Protein AF-A0A956G1M9-F1 (afdb_monomer_lite)

Foldseek 3Di:
DKFKWKAFPVGDTPGDRHDDPDPVVSVVVCCVFKDFPDPDADFDWDWDDDPNHGFKIKGKAAALVSLVPDDPVPNDPCPSVRNVSNVNGIDGPGIMMMMMGDPNNVVVVVVVVVVVVVVVVD

Structure (mmCIF, N/CA/C/O backbone):
data_AF-A0A956G1M9-F1
#
_entry.id   AF-A0A956G1M9-F1
#
loop_
_atom_site.group_PDB
_atom_site.id
_atom_site.type_symbol
_atom_site.label_atom_id
_atom_site.label_alt_id
_atom_site.label_comp_id
_atom_site.label_asym_id
_atom_site.label_entity_id
_atom_site.label_seq_id
_atom_site.pdbx_PDB_ins_code
_atom_site.Cartn_x
_atom_site.Cartn_y
_atom_site.Cartn_z
_atom_site.occupancy
_atom_site.B_iso_or_equiv
_atom_site.auth_seq_id
_atom_site.auth_comp_id
_atom_site.auth_asym_id
_atom_site.auth_atom_id
_atom_site.pdbx_PDB_model_num
ATOM 1 N N . MET A 1 1 ? 9.805 -11.345 -10.547 1.00 95.38 1 MET A N 1
ATOM 2 C CA . MET A 1 1 ? 9.925 -11.016 -9.107 1.00 95.38 1 MET A CA 1
ATOM 3 C C . MET A 1 1 ? 9.048 -9.811 -8.773 1.00 95.38 1 MET A C 1
ATOM 5 O O . MET A 1 1 ? 8.712 -9.055 -9.687 1.00 95.38 1 MET A O 1
ATOM 9 N N . TYR A 1 2 ? 8.671 -9.640 -7.505 1.00 98.00 2 TYR A N 1
ATOM 10 C CA . TYR A 1 2 ? 7.925 -8.481 -6.999 1.00 98.00 2 TYR A CA 1
ATOM 11 C C . TYR A 1 2 ? 8.676 -7.825 -5.841 1.00 98.00 2 TYR A C 1
ATOM 13 O O . TYR A 1 2 ? 9.430 -8.493 -5.142 1.00 98.00 2 TYR A O 1
ATOM 21 N N . PHE A 1 3 ? 8.476 -6.526 -5.644 1.00 98.38 3 PHE A N 1
ATOM 22 C CA . PHE A 1 3 ? 9.224 -5.727 -4.677 1.00 98.38 3 PHE A CA 1
ATOM 23 C C . PHE A 1 3 ? 8.267 -4.897 -3.836 1.00 98.38 3 PHE A C 1
ATOM 25 O O . PHE A 1 3 ? 7.523 -4.085 -4.385 1.00 98.38 3 PHE A O 1
ATOM 32 N N . LEU A 1 4 ? 8.283 -5.083 -2.517 1.00 98.50 4 LEU A N 1
ATOM 33 C CA . LEU A 1 4 ? 7.505 -4.268 -1.590 1.00 98.50 4 LEU A CA 1
ATOM 34 C C . LEU A 1 4 ? 8.359 -3.130 -1.032 1.00 98.50 4 LEU A C 1
ATOM 36 O O . LEU A 1 4 ? 9.411 -3.352 -0.433 1.00 98.50 4 LEU A O 1
ATOM 40 N N . SER A 1 5 ? 7.829 -1.918 -1.121 1.00 98.19 5 SER A N 1
ATOM 41 C CA . SER A 1 5 ? 8.299 -0.775 -0.350 1.00 98.19 5 SER A CA 1
ATOM 42 C C . SER A 1 5 ? 7.182 -0.247 0.546 1.00 98.19 5 SER A C 1
ATOM 44 O O . SER A 1 5 ? 6.014 -0.191 0.144 1.00 98.19 5 SER A O 1
ATOM 46 N N . VAL A 1 6 ? 7.539 0.126 1.777 1.00 98.25 6 VAL A N 1
ATOM 47 C CA . VAL A 1 6 ? 6.594 0.627 2.783 1.00 98.25 6 VAL A CA 1
ATOM 48 C C . VAL A 1 6 ? 7.132 1.895 3.419 1.00 98.25 6 VAL A C 1
ATOM 50 O O . VAL A 1 6 ? 8.252 1.916 3.933 1.00 98.25 6 VAL A O 1
ATOM 53 N N . TRP A 1 7 ? 6.293 2.926 3.435 1.00 98.31 7 TRP A N 1
ATOM 54 C CA . TRP A 1 7 ? 6.549 4.173 4.146 1.00 98.31 7 TRP A CA 1
ATOM 55 C C . TRP A 1 7 ? 5.481 4.397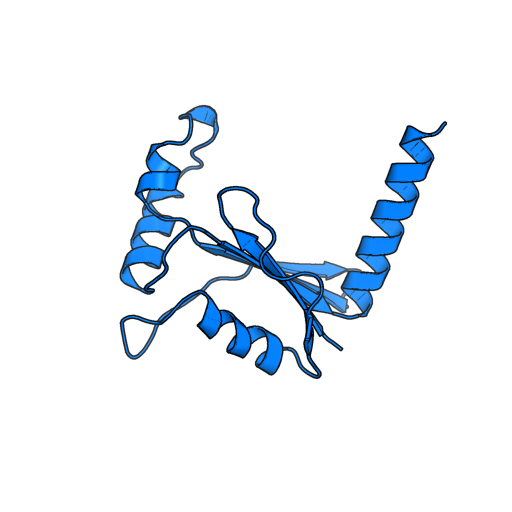 5.204 1.00 98.31 7 TRP A C 1
ATOM 57 O O . TRP A 1 7 ? 4.288 4.249 4.928 1.00 98.31 7 TRP A O 1
ATOM 67 N N . ALA A 1 8 ? 5.905 4.782 6.398 1.00 97.12 8 ALA A N 1
ATOM 68 C CA . ALA A 1 8 ? 5.023 5.322 7.413 1.00 97.12 8 ALA A CA 1
ATOM 69 C C . ALA A 1 8 ? 4.596 6.756 7.059 1.00 97.12 8 ALA A C 1
ATOM 71 O O . ALA A 1 8 ? 5.217 7.449 6.248 1.00 97.12 8 ALA A O 1
ATOM 72 N N . SER A 1 9 ? 3.497 7.209 7.657 1.00 93.56 9 SER A N 1
ATOM 73 C CA . SER A 1 9 ? 2.924 8.543 7.442 1.00 93.56 9 SER A CA 1
ATOM 74 C C . SER A 1 9 ? 3.844 9.693 7.873 1.00 93.56 9 SER A C 1
ATOM 76 O O . SER A 1 9 ? 3.688 10.805 7.366 1.00 93.56 9 SER A O 1
ATOM 78 N N . ASP A 1 10 ? 4.800 9.423 8.761 1.00 92.25 10 ASP A N 1
ATOM 79 C CA . ASP A 1 10 ? 5.868 10.329 9.204 1.00 92.25 10 ASP A CA 1
ATOM 80 C C . ASP A 1 10 ? 7.055 10.406 8.220 1.00 92.25 10 ASP A C 1
ATOM 82 O O . ASP A 1 10 ? 7.955 11.225 8.401 1.00 92.25 10 ASP A O 1
ATOM 86 N N . GLY A 1 11 ? 7.037 9.603 7.152 1.00 92.88 11 GLY A N 1
ATOM 87 C CA . GLY A 1 11 ? 8.088 9.531 6.140 1.00 92.88 11 GLY A CA 1
ATOM 88 C C . GLY A 1 11 ? 9.152 8.466 6.409 1.00 92.88 11 GLY A C 1
ATOM 89 O O . GLY A 1 11 ? 10.018 8.267 5.553 1.00 92.88 11 GLY A O 1
ATOM 90 N N . GLU A 1 12 ? 9.094 7.752 7.538 1.00 96.69 12 GLU A N 1
ATOM 91 C CA . GLU A 1 12 ? 10.005 6.645 7.825 1.00 96.69 12 GLU A CA 1
ATOM 92 C C . GLU A 1 12 ? 9.824 5.525 6.789 1.00 96.69 12 GLU A C 1
ATOM 94 O O . GLU A 1 12 ? 8.715 5.045 6.540 1.00 96.69 12 GLU A O 1
ATOM 99 N N . ARG A 1 13 ? 10.926 5.088 6.171 1.00 97.12 13 ARG A N 1
ATOM 100 C CA . ARG A 1 13 ? 10.917 3.955 5.242 1.00 97.12 13 ARG A CA 1
ATOM 101 C C . ARG A 1 13 ? 11.139 2.662 6.020 1.00 97.12 13 ARG A C 1
ATOM 103 O O . ARG A 1 13 ? 12.246 2.404 6.481 1.00 97.12 13 ARG A O 1
ATOM 110 N N . LEU A 1 14 ? 10.093 1.848 6.121 1.00 97.62 14 LEU A N 1
ATOM 111 C CA . LEU A 1 14 ? 10.072 0.619 6.922 1.00 97.62 14 LEU A CA 1
ATOM 112 C C . LEU A 1 14 ? 10.490 -0.623 6.131 1.00 97.62 14 LEU A C 1
ATOM 114 O O . LEU A 1 14 ? 11.027 -1.568 6.698 1.00 97.62 14 LEU A O 1
ATOM 118 N N . ALA A 1 15 ? 10.255 -0.616 4.820 1.00 97.00 15 ALA A N 1
ATOM 119 C CA . ALA A 1 15 ? 10.754 -1.623 3.893 1.00 97.00 15 ALA A CA 1
ATOM 120 C C . ALA A 1 15 ? 11.144 -0.938 2.583 1.00 97.00 15 ALA A C 1
ATOM 122 O O . ALA A 1 15 ? 10.483 0.009 2.149 1.00 97.00 15 ALA A O 1
ATOM 123 N N . SER A 1 16 ? 12.225 -1.405 1.967 1.00 96.62 16 SER A N 1
ATOM 124 C CA . SER A 1 16 ? 12.753 -0.848 0.725 1.00 96.62 16 SER A CA 1
ATOM 125 C C . SER A 1 16 ? 13.035 -1.970 -0.246 1.00 96.62 16 SER A C 1
ATOM 127 O O . SER A 1 16 ? 13.991 -2.712 -0.038 1.00 96.62 16 SER A O 1
ATOM 129 N N . ASP A 1 17 ? 12.237 -2.041 -1.307 1.00 95.81 17 ASP A N 1
ATOM 130 C CA . ASP A 1 17 ? 12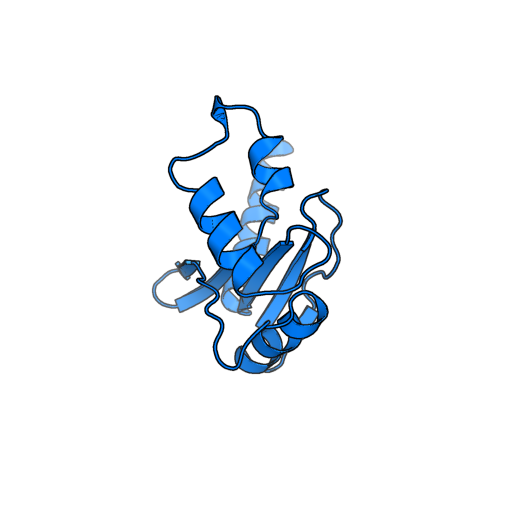.391 -3.018 -2.384 1.00 95.81 17 ASP A CA 1
ATOM 131 C C . ASP A 1 17 ? 12.585 -4.453 -1.875 1.00 95.81 17 ASP A C 1
ATOM 133 O O . ASP A 1 17 ? 13.403 -5.209 -2.397 1.00 95.81 17 ASP A O 1
ATOM 137 N N . GLU A 1 18 ? 11.855 -4.824 -0.824 1.00 98.12 18 GLU A N 1
ATOM 138 C CA . GLU A 1 18 ? 11.936 -6.165 -0.261 1.00 98.12 18 GLU A CA 1
ATOM 139 C C . GLU A 1 18 ? 11.417 -7.168 -1.305 1.00 98.12 18 GLU A C 1
ATOM 141 O O . GLU A 1 18 ? 10.279 -7.013 -1.764 1.00 98.12 18 GLU A O 1
ATOM 146 N N . PRO A 1 19 ? 12.233 -8.150 -1.727 1.00 98.19 19 PRO A N 1
ATOM 147 C CA . PRO A 1 19 ? 11.892 -9.018 -2.843 1.00 98.19 19 PRO A CA 1
ATOM 148 C C . PRO A 1 19 ? 10.963 -10.162 -2.419 1.00 98.19 19 PRO A C 1
ATOM 150 O O . PRO A 1 19 ? 11.123 -10.748 -1.351 1.00 98.19 19 PRO A O 1
ATOM 153 N N . PHE A 1 20 ? 10.039 -10.516 -3.309 1.00 98.44 20 PHE A N 1
ATOM 154 C CA . PHE A 1 20 ? 9.110 -11.641 -3.194 1.00 98.44 20 PHE A CA 1
ATOM 155 C C . PHE A 1 20 ? 9.024 -12.385 -4.527 1.00 98.44 20 PHE A C 1
ATOM 157 O O . PHE A 1 20 ? 9.086 -11.764 -5.599 1.00 98.44 20 PHE A O 1
ATOM 164 N N . GLU A 1 21 ? 8.862 -13.708 -4.489 1.00 97.88 21 GLU A N 1
ATOM 165 C CA . GLU A 1 21 ? 8.795 -14.514 -5.712 1.00 97.88 21 GLU A CA 1
ATOM 166 C C . GLU A 1 21 ? 7.498 -14.228 -6.477 1.00 97.88 21 GLU A C 1
ATOM 168 O O . GLU A 1 21 ? 7.497 -14.167 -7.713 1.00 97.88 21 GLU A O 1
ATOM 173 N N . SER A 1 22 ? 6.418 -13.941 -5.746 1.00 97.94 22 SER A N 1
ATOM 174 C CA . SER A 1 22 ? 5.092 -13.688 -6.298 1.00 97.94 22 SER A CA 1
ATOM 175 C C . SER A 1 22 ? 4.386 -12.461 -5.699 1.00 97.94 22 SER A C 1
ATOM 177 O O . SER A 1 22 ? 4.749 -11.916 -4.654 1.00 97.94 22 SER A O 1
ATOM 179 N N . TYR A 1 23 ? 3.343 -11.996 -6.394 1.00 97.06 23 TYR A N 1
ATOM 180 C CA . TYR A 1 23 ? 2.537 -10.854 -5.957 1.00 97.06 23 TYR A CA 1
ATOM 181 C C . TYR A 1 23 ? 1.729 -11.168 -4.690 1.00 97.06 23 TYR A C 1
ATOM 183 O O . TYR A 1 23 ? 1.557 -10.308 -3.827 1.00 97.06 23 TYR A O 1
ATOM 191 N N . ASP A 1 24 ? 1.226 -12.395 -4.569 1.00 97.88 24 ASP A N 1
ATOM 192 C CA . ASP A 1 24 ? 0.466 -12.856 -3.410 1.00 97.88 24 ASP A CA 1
ATOM 193 C C . ASP A 1 24 ? 1.328 -12.947 -2.147 1.00 97.88 24 ASP A C 1
ATOM 195 O O . ASP A 1 24 ? 0.853 -12.558 -1.080 1.00 97.88 24 ASP A O 1
ATOM 199 N N . GLU A 1 25 ? 2.601 -13.335 -2.256 1.00 98.31 25 GLU A N 1
ATOM 200 C CA . GLU A 1 25 ? 3.549 -13.280 -1.136 1.00 98.31 25 GLU A CA 1
ATOM 201 C C . GLU A 1 25 ? 3.790 -11.840 -0.666 1.00 98.31 25 GLU A C 1
ATOM 203 O O . GLU A 1 25 ? 3.669 -11.541 0.528 1.00 98.31 25 GLU A O 1
ATOM 208 N N . ALA A 1 26 ? 4.046 -10.921 -1.605 1.00 98.00 26 ALA A N 1
ATOM 209 C CA . ALA A 1 26 ? 4.211 -9.502 -1.292 1.00 98.00 26 ALA A CA 1
ATOM 210 C C . ALA A 1 26 ? 2.959 -8.935 -0.594 1.00 98.00 26 ALA A C 1
ATOM 212 O O . ALA A 1 26 ? 3.068 -8.242 0.421 1.00 98.00 26 ALA A O 1
ATOM 213 N N . MET A 1 27 ? 1.765 -9.291 -1.080 1.00 97.12 27 MET A N 1
ATOM 214 C CA . MET A 1 27 ? 0.478 -8.922 -0.482 1.00 97.12 27 MET A CA 1
ATOM 215 C C . MET A 1 27 ? 0.271 -9.521 0.914 1.00 97.12 27 MET A C 1
ATOM 217 O O . MET A 1 27 ? -0.188 -8.821 1.819 1.00 97.12 27 MET A O 1
ATOM 221 N N . ALA A 1 28 ? 0.617 -10.792 1.123 1.00 96.69 28 ALA A N 1
ATOM 222 C CA . ALA A 1 28 ? 0.520 -11.445 2.428 1.00 96.69 28 ALA A CA 1
ATOM 223 C C . ALA A 1 28 ? 1.434 -10.771 3.464 1.00 96.69 28 ALA A C 1
ATOM 225 O O . ALA A 1 28 ? 1.070 -10.641 4.639 1.00 96.69 28 ALA A O 1
ATOM 226 N N . SER A 1 29 ? 2.587 -10.264 3.024 1.00 97.75 29 SER A N 1
ATOM 227 C CA . SER A 1 29 ? 3.551 -9.583 3.887 1.00 97.75 29 SER A CA 1
ATOM 228 C C . SER A 1 29 ? 3.043 -8.246 4.461 1.00 97.75 29 SER A C 1
ATOM 230 O O . SER A 1 29 ? 3.573 -7.778 5.474 1.00 97.75 29 SER A O 1
ATOM 232 N N . LEU A 1 30 ? 1.976 -7.660 3.896 1.00 97.19 30 LEU A N 1
ATOM 233 C CA . LEU A 1 30 ? 1.316 -6.459 4.435 1.00 97.19 30 LEU A CA 1
ATOM 234 C C . LEU A 1 30 ? 0.740 -6.685 5.841 1.00 97.19 30 LEU A C 1
ATOM 236 O O . LEU A 1 30 ? 0.590 -5.734 6.610 1.00 97.19 30 LEU A O 1
ATOM 240 N N . SER A 1 31 ? 0.472 -7.944 6.208 1.00 96.12 31 SER A N 1
ATOM 241 C CA . SER A 1 31 ? -0.005 -8.338 7.542 1.00 96.12 31 SER A CA 1
ATOM 242 C C . SER A 1 31 ? 0.958 -7.990 8.689 1.00 96.12 31 SER A C 1
ATOM 244 O O . SER A 1 31 ? 0.558 -7.985 9.857 1.00 96.12 31 SER A O 1
ATOM 246 N N . ARG A 1 32 ? 2.216 -7.654 8.365 1.00 97.25 32 ARG A N 1
ATOM 247 C CA . ARG A 1 32 ? 3.205 -7.098 9.303 1.00 97.25 32 ARG A CA 1
ATOM 248 C C . ARG A 1 32 ? 2.827 -5.697 9.797 1.00 97.25 32 ARG A C 1
ATOM 250 O O . ARG A 1 32 ? 3.201 -5.339 10.907 1.00 97.25 32 ARG A O 1
ATOM 257 N N . PHE A 1 33 ? 2.074 -4.937 8.998 1.00 97.75 33 PHE A N 1
ATOM 258 C CA . PHE A 1 33 ? 1.757 -3.523 9.240 1.00 97.75 33 PHE A CA 1
ATOM 259 C C . PHE A 1 33 ? 0.277 -3.284 9.552 1.00 97.75 33 PHE A C 1
ATOM 261 O O . PHE A 1 33 ? -0.060 -2.388 10.324 1.00 97.75 33 PHE A O 1
ATOM 268 N N . ILE A 1 34 ? -0.617 -4.082 8.960 1.00 96.94 34 ILE A N 1
ATOM 269 C CA . ILE A 1 34 ? -2.065 -3.982 9.172 1.00 96.94 34 ILE A CA 1
ATOM 270 C C . ILE A 1 34 ? -2.654 -5.346 9.525 1.00 96.94 34 ILE A C 1
ATOM 272 O O . ILE A 1 34 ? -2.285 -6.361 8.939 1.00 96.94 34 ILE A O 1
ATOM 276 N N . ARG A 1 35 ? -3.624 -5.389 10.441 1.00 96.81 35 ARG A N 1
ATOM 277 C CA . ARG A 1 35 ? -4.365 -6.617 10.768 1.00 96.81 35 ARG A CA 1
ATOM 278 C C . ARG A 1 35 ? -5.865 -6.428 10.569 1.00 96.81 35 ARG A C 1
ATOM 280 O O . ARG A 1 35 ? -6.395 -5.428 11.035 1.00 96.81 35 ARG A O 1
ATOM 287 N N . PRO A 1 36 ? -6.581 -7.339 9.892 1.00 96.38 36 PRO A N 1
ATOM 288 C CA . PRO A 1 36 ? -8.036 -7.254 9.781 1.00 96.38 36 PRO A CA 1
ATOM 289 C C . PRO A 1 36 ? -8.705 -7.369 11.158 1.00 96.38 36 PRO A C 1
ATOM 291 O O . PRO A 1 36 ? -8.381 -8.277 11.918 1.00 96.38 36 PRO A O 1
ATOM 294 N N . LYS A 1 37 ? -9.687 -6.508 11.449 1.00 96.44 37 LYS A N 1
ATOM 295 C CA . LYS A 1 37 ? -10.505 -6.583 12.678 1.00 96.44 37 LYS A CA 1
ATOM 296 C C . LYS A 1 37 ? -11.611 -7.640 12.621 1.00 96.44 37 LYS A C 1
ATOM 298 O O . LYS A 1 37 ? -12.176 -8.010 13.646 1.00 96.44 37 LYS A O 1
ATOM 303 N N . GLY A 1 38 ? -11.962 -8.101 11.423 1.00 93.06 38 GLY A N 1
ATOM 304 C CA . GLY A 1 38 ? -13.038 -9.062 11.195 1.00 93.06 38 GLY A CA 1
ATOM 305 C C . GLY A 1 38 ? -12.670 -10.111 10.153 1.00 93.06 38 GLY A C 1
ATOM 306 O O . GLY A 1 38 ? -11.603 -10.064 9.546 1.00 93.06 38 GLY A O 1
ATOM 307 N N . THR A 1 39 ? -13.594 -11.042 9.909 1.00 89.44 39 THR A N 1
ATOM 308 C CA . THR A 1 39 ? -13.429 -12.138 8.933 1.00 89.44 39 THR A CA 1
ATOM 309 C C . THR A 1 39 ? -13.281 -11.651 7.492 1.00 89.44 39 THR A C 1
ATOM 311 O O . THR A 1 39 ? -12.755 -12.366 6.644 1.00 89.44 39 THR A O 1
ATOM 314 N N . ARG A 1 40 ? -13.735 -10.426 7.208 1.00 88.88 40 ARG A N 1
ATOM 315 C CA . ARG A 1 40 ? -13.567 -9.755 5.924 1.00 88.88 40 ARG A CA 1
ATOM 316 C C . ARG A 1 40 ? -13.171 -8.303 6.154 1.00 88.88 40 ARG A C 1
ATOM 318 O O . ARG A 1 40 ? -13.905 -7.551 6.788 1.00 88.88 40 ARG A O 1
ATOM 325 N N . ALA A 1 41 ? -12.055 -7.905 5.558 1.00 93.12 41 ALA A N 1
ATOM 326 C CA . ALA A 1 41 ? -11.626 -6.519 5.444 1.00 93.12 41 ALA A CA 1
ATOM 327 C C . ALA A 1 41 ? -11.215 -6.253 3.991 1.00 93.12 41 ALA A C 1
ATOM 329 O O . ALA A 1 41 ? -10.731 -7.154 3.305 1.00 93.12 41 ALA A O 1
ATOM 330 N N . VAL A 1 42 ? -11.472 -5.041 3.499 1.00 91.38 42 VAL A N 1
ATOM 331 C CA . VAL A 1 42 ? -11.188 -4.660 2.110 1.00 91.38 42 VAL A CA 1
ATOM 332 C C . VAL A 1 42 ? -10.179 -3.523 2.103 1.00 91.38 42 VAL A C 1
ATOM 334 O O . VAL A 1 42 ? -10.451 -2.451 2.645 1.00 91.38 42 VAL A O 1
ATOM 337 N N . LEU A 1 43 ? -9.050 -3.749 1.434 1.00 92.75 43 LEU A N 1
ATOM 338 C CA . LEU A 1 43 ? -8.054 -2.733 1.128 1.00 92.75 43 LEU A CA 1
ATOM 339 C C . LEU A 1 43 ? -8.077 -2.472 -0.377 1.00 92.75 43 LEU A C 1
ATOM 341 O O . LEU A 1 43 ? -7.902 -3.388 -1.178 1.00 92.75 43 LEU A O 1
ATOM 345 N N . SER A 1 44 ? -8.338 -1.226 -0.759 1.00 92.88 44 SER A N 1
ATOM 346 C CA . SER A 1 44 ? -8.350 -0.813 -2.160 1.00 92.88 44 SER A CA 1
ATOM 347 C C . SER A 1 44 ? -6.958 -0.384 -2.590 1.00 92.88 44 SER A C 1
ATOM 349 O O . SER A 1 44 ? -6.344 0.459 -1.935 1.00 92.88 44 SER A O 1
ATOM 351 N N . PHE A 1 45 ? -6.514 -0.921 -3.718 1.00 96.19 45 PHE A N 1
ATOM 352 C CA . PHE A 1 45 ? -5.276 -0.528 -4.366 1.00 96.19 45 PHE A CA 1
ATOM 353 C C . PHE A 1 45 ? -5.569 0.244 -5.646 1.00 96.19 45 PHE A C 1
ATOM 355 O O . PHE A 1 45 ? -6.553 -0.032 -6.337 1.00 96.19 45 PHE A O 1
ATOM 362 N N . THR A 1 46 ? -4.686 1.179 -5.967 1.00 97.06 46 THR A N 1
ATOM 363 C CA . THR A 1 46 ? -4.557 1.718 -7.316 1.00 97.06 46 THR A CA 1
ATOM 364 C C . THR A 1 46 ? -3.470 0.932 -8.028 1.00 97.06 46 THR A C 1
ATOM 366 O O . THR A 1 46 ? -2.382 0.763 -7.488 1.00 97.06 46 THR A O 1
ATOM 369 N N . THR A 1 47 ? -3.758 0.462 -9.236 1.00 97.38 47 THR A N 1
ATOM 370 C CA . THR A 1 47 ? -2.812 -0.293 -10.058 1.00 97.38 47 THR A CA 1
ATOM 371 C C . THR A 1 47 ? -2.432 0.515 -11.285 1.00 97.38 47 THR A C 1
ATOM 373 O O . THR A 1 47 ? -3.298 1.045 -11.978 1.00 97.38 47 THR A O 1
ATOM 376 N N . GLU A 1 48 ? -1.136 0.577 -11.560 1.00 97.19 48 GLU A N 1
ATOM 377 C CA . GLU A 1 48 ? -0.570 1.199 -12.746 1.00 97.19 48 GLU A CA 1
ATOM 378 C C . GLU A 1 48 ? -0.130 0.121 -13.733 1.00 97.19 48 GLU A C 1
ATOM 380 O O . GLU A 1 48 ? 0.612 -0.813 -13.400 1.00 97.19 48 GLU A O 1
ATOM 385 N N . LEU A 1 49 ? -0.589 0.281 -14.971 1.00 96.81 49 LEU A N 1
ATOM 386 C CA . LEU A 1 49 ? -0.133 -0.493 -16.112 1.00 96.81 49 LEU A CA 1
ATOM 387 C C . LEU A 1 49 ? 0.705 0.421 -16.999 1.00 96.81 49 LEU A C 1
ATOM 389 O O . LEU A 1 49 ? 0.249 1.498 -17.382 1.00 96.81 49 LEU A O 1
ATOM 393 N N . ILE A 1 50 ? 1.901 -0.024 -17.361 1.00 92.94 50 ILE A N 1
ATOM 394 C CA . ILE A 1 50 ? 2.771 0.677 -18.306 1.00 92.94 50 ILE A CA 1
ATOM 395 C C . ILE A 1 50 ? 2.840 -0.190 -19.559 1.00 92.94 50 ILE A C 1
ATOM 397 O O . ILE A 1 50 ? 3.198 -1.363 -19.489 1.00 92.94 50 ILE A O 1
ATOM 401 N N . ASN A 1 51 ? 2.426 0.364 -20.702 1.00 92.19 51 ASN A N 1
ATOM 402 C CA . ASN A 1 51 ? 2.342 -0.355 -21.982 1.00 92.19 51 ASN A CA 1
ATOM 403 C C . ASN A 1 51 ? 1.537 -1.671 -21.909 1.00 92.19 51 ASN A C 1
ATOM 405 O O . ASN A 1 51 ? 1.867 -2.653 -22.567 1.00 92.19 51 ASN A O 1
ATOM 409 N N . GLY A 1 52 ? 0.486 -1.705 -21.083 1.00 94.94 52 GLY A N 1
ATOM 410 C CA . GLY A 1 52 ? -0.346 -2.896 -20.873 1.00 94.94 52 GLY A CA 1
ATOM 411 C C . GLY A 1 52 ? 0.260 -3.955 -19.944 1.00 94.94 52 GLY A C 1
ATOM 412 O O . GLY A 1 52 ? -0.387 -4.967 -19.688 1.00 94.94 52 GLY A O 1
ATOM 413 N N . VAL A 1 53 ? 1.458 -3.724 -19.403 1.00 96.19 53 VAL A N 1
ATOM 414 C C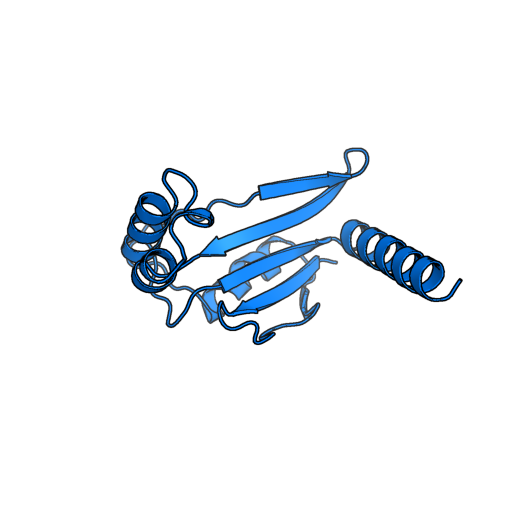A . VAL A 1 53 ? 2.128 -4.614 -18.448 1.00 96.19 53 VAL A CA 1
ATOM 415 C C . VAL A 1 53 ? 1.905 -4.102 -17.028 1.00 96.19 53 VAL A C 1
ATOM 417 O O . VAL A 1 53 ? 1.979 -2.898 -16.775 1.00 96.19 53 VAL A O 1
ATOM 420 N N . PHE A 1 54 ? 1.641 -5.011 -16.086 1.00 96.44 54 PHE A N 1
ATOM 421 C CA . PHE A 1 54 ? 1.574 -4.666 -14.667 1.00 96.44 54 PHE A CA 1
ATOM 422 C C . PHE A 1 54 ? 2.915 -4.093 -14.201 1.00 96.44 54 PHE A C 1
ATOM 424 O O . PHE A 1 54 ? 3.923 -4.802 -14.176 1.00 96.44 54 PHE A O 1
ATOM 431 N N . ALA A 1 55 ? 2.914 -2.814 -13.825 1.00 97.12 55 ALA A N 1
ATOM 432 C CA . ALA A 1 55 ? 4.095 -2.132 -13.320 1.00 97.12 55 ALA A CA 1
ATOM 433 C C . ALA A 1 55 ? 4.090 -2.124 -11.794 1.00 97.12 55 ALA A C 1
ATOM 435 O O . ALA A 1 55 ? 5.007 -2.647 -11.166 1.00 97.12 55 ALA A O 1
ATOM 436 N N . ARG A 1 56 ? 3.039 -1.567 -11.189 1.00 97.69 56 ARG A N 1
ATOM 437 C CA . ARG A 1 56 ? 2.949 -1.450 -9.736 1.00 97.69 56 ARG A CA 1
ATOM 438 C C . ARG A 1 56 ? 1.521 -1.339 -9.248 1.00 97.69 56 ARG A C 1
ATOM 440 O O . ARG A 1 56 ? 0.609 -0.972 -9.985 1.00 97.69 56 ARG A O 1
ATOM 447 N N . THR A 1 57 ? 1.342 -1.607 -7.969 1.00 98.31 57 THR A N 1
ATOM 448 C CA . THR A 1 57 ? 0.122 -1.300 -7.241 1.00 98.31 57 THR A CA 1
ATOM 449 C C . THR A 1 57 ? 0.482 -0.573 -5.960 1.00 98.31 57 THR A C 1
ATOM 451 O O . THR A 1 57 ? 1.537 -0.824 -5.375 1.00 98.31 57 THR A O 1
ATOM 454 N N . TYR A 1 58 ? -0.393 0.305 -5.496 1.00 97.69 58 TYR A N 1
ATOM 455 C CA . TYR A 1 58 ? -0.183 0.995 -4.239 1.00 97.69 58 TYR A CA 1
ATOM 456 C C . TYR A 1 58 ? -1.485 1.222 -3.489 1.00 97.69 58 TYR A C 1
ATOM 458 O O . TYR A 1 58 ? -2.551 1.436 -4.068 1.00 97.69 58 TYR A O 1
ATOM 466 N N . ALA A 1 59 ? -1.386 1.170 -2.168 1.00 97.25 59 ALA A N 1
ATOM 467 C CA . ALA A 1 59 ? -2.483 1.460 -1.264 1.00 97.25 59 ALA A CA 1
ATOM 468 C C . ALA A 1 59 ? -1.982 2.340 -0.131 1.00 97.25 59 ALA A C 1
ATOM 470 O O . ALA A 1 59 ? -0.865 2.182 0.358 1.00 97.25 59 ALA A O 1
ATOM 471 N N . GLN A 1 60 ? -2.844 3.247 0.312 1.00 95.88 60 GLN A N 1
ATOM 472 C CA . GLN A 1 60 ? -2.591 4.060 1.486 1.00 95.88 60 GLN A CA 1
ATOM 473 C C . GLN A 1 60 ? -3.672 3.805 2.531 1.00 95.88 60 GLN A C 1
ATOM 475 O O . GLN A 1 60 ? -4.869 3.841 2.224 1.00 95.88 60 GLN A O 1
ATOM 480 N N . VAL A 1 61 ? -3.236 3.597 3.769 1.00 96.50 61 VAL A N 1
ATOM 481 C CA . VAL A 1 61 ? -4.079 3.687 4.961 1.00 96.50 61 VAL A CA 1
ATOM 482 C C . VAL A 1 61 ? -3.627 4.890 5.773 1.00 96.50 61 VAL A C 1
ATOM 484 O O . VAL A 1 61 ? -2.436 5.161 5.896 1.00 96.50 61 VAL A O 1
ATOM 487 N N . ARG A 1 62 ? -4.583 5.643 6.306 1.00 95.62 62 ARG A N 1
ATOM 488 C CA . ARG A 1 62 ? -4.316 6.740 7.240 1.00 95.62 62 ARG A CA 1
ATOM 489 C C . ARG A 1 62 ? -5.173 6.557 8.466 1.00 95.62 62 ARG A C 1
ATOM 491 O O . ARG A 1 62 ? -6.269 5.994 8.383 1.00 95.62 62 ARG A O 1
ATOM 498 N N . ARG A 1 63 ? -4.697 7.037 9.602 1.00 95.88 63 ARG A N 1
ATOM 499 C CA . ARG A 1 63 ? -5.557 7.160 10.769 1.00 95.88 63 ARG A CA 1
ATOM 500 C C . ARG A 1 63 ? -6.459 8.394 10.637 1.00 95.88 63 ARG A C 1
ATOM 502 O O . ARG A 1 63 ? -6.046 9.370 10.004 1.00 95.88 63 ARG A O 1
ATOM 509 N N . PRO A 1 64 ? -7.687 8.378 11.183 1.00 95.62 64 PRO A N 1
ATOM 510 C CA . PRO A 1 64 ? -8.572 9.539 11.133 1.00 95.62 64 PRO A CA 1
ATOM 511 C C . PRO A 1 64 ? -7.906 10.811 11.675 1.00 95.62 64 PRO A C 1
ATOM 513 O O . PRO A 1 64 ? -7.953 11.845 11.009 1.00 95.62 64 PRO A O 1
ATOM 516 N N . GLU A 1 65 ? -7.192 10.716 12.800 1.00 94.62 65 GLU A N 1
ATOM 517 C CA . GLU A 1 65 ? -6.498 11.845 13.427 1.00 94.62 65 GL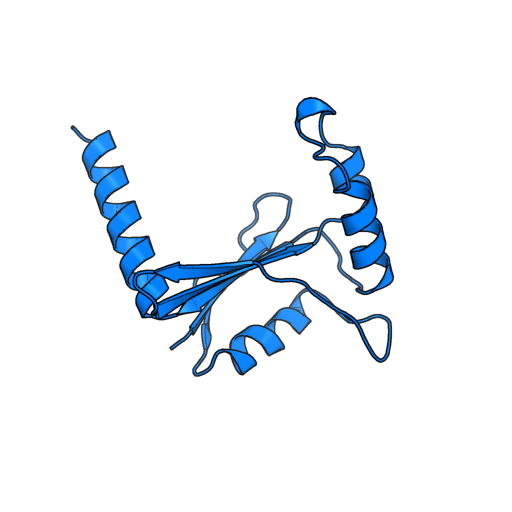U A CA 1
ATOM 518 C C . GLU A 1 65 ? -5.389 12.439 12.542 1.00 94.62 65 GLU A C 1
ATOM 520 O O . GLU A 1 65 ? -5.197 13.655 12.519 1.00 94.62 65 GLU A O 1
ATOM 525 N N . GLU A 1 66 ? -4.707 11.615 11.737 1.00 93.44 66 GLU A N 1
ATOM 526 C CA . GLU A 1 66 ? -3.695 12.088 10.785 1.00 93.44 66 GLU A CA 1
ATOM 527 C C . GLU A 1 66 ? -4.333 12.919 9.673 1.00 93.44 66 GLU A C 1
ATOM 529 O O . GLU A 1 66 ? -3.744 13.893 9.214 1.00 93.44 66 GLU A O 1
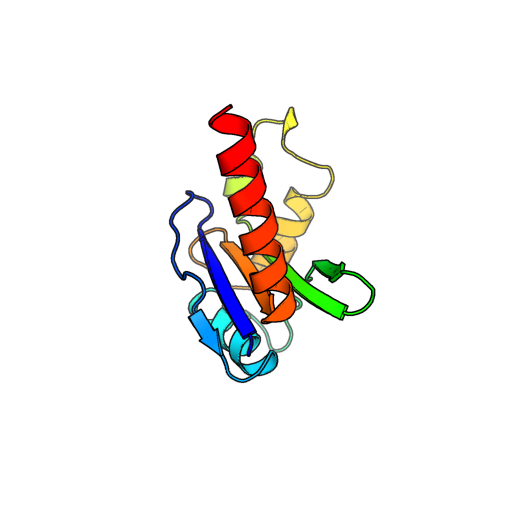ATOM 534 N N . VAL A 1 67 ? -5.536 12.544 9.226 1.00 92.56 67 VAL A N 1
ATOM 535 C CA . VAL A 1 67 ? -6.275 13.282 8.193 1.00 92.56 67 VAL A CA 1
ATOM 536 C C . VAL A 1 67 ? -6.840 14.585 8.751 1.00 92.56 67 VAL A C 1
ATOM 538 O O . VAL A 1 67 ? -6.826 15.608 8.065 1.00 92.56 67 VAL A O 1
ATOM 541 N N . GLU A 1 68 ? -7.332 14.574 9.987 1.00 92.38 68 GLU A N 1
ATOM 542 C CA . GLU A 1 68 ? -7.862 15.769 10.649 1.00 92.38 68 GLU A CA 1
ATOM 543 C C . GLU A 1 68 ? -6.783 16.822 10.912 1.00 92.38 68 GLU A C 1
ATOM 545 O O . GLU A 1 68 ? -7.053 18.018 10.747 1.00 92.38 68 GLU A O 1
ATOM 550 N N . ALA A 1 69 ? -5.563 16.379 11.233 1.00 91.88 69 ALA A N 1
ATOM 551 C CA . ALA A 1 69 ? -4.395 17.235 11.412 1.00 91.88 69 ALA A CA 1
ATOM 552 C C . ALA A 1 69 ? -3.932 17.921 10.111 1.00 91.88 69 ALA A C 1
ATOM 554 O O . ALA A 1 69 ? -3.225 18.930 10.165 1.00 91.88 69 ALA A O 1
ATOM 555 N N . LEU A 1 70 ? -4.336 17.429 8.930 1.00 88.81 70 LEU A N 1
ATOM 556 C CA . LEU A 1 70 ? -3.960 18.055 7.662 1.00 88.81 70 LEU A CA 1
ATOM 557 C C . LEU A 1 70 ? -4.608 19.445 7.497 1.00 88.81 70 LEU A C 1
ATOM 559 O O . LEU A 1 70 ? -5.793 19.643 7.818 1.00 88.81 70 LEU A O 1
ATOM 563 N N . PRO A 1 71 ? -3.892 20.413 6.889 1.00 88.69 71 PRO A N 1
ATOM 564 C CA . PRO A 1 71 ? -4.488 21.670 6.447 1.00 88.69 71 PRO A CA 1
ATOM 565 C C . PRO A 1 71 ? -5.709 21.409 5.562 1.00 88.69 71 PRO A C 1
ATOM 567 O O . PRO A 1 71 ? -5.702 20.482 4.750 1.00 88.69 71 PRO A O 1
ATOM 570 N N . ARG A 1 72 ? -6.763 22.227 5.683 1.00 82.12 72 ARG A N 1
ATOM 571 C CA . ARG A 1 72 ? -8.004 22.043 4.904 1.00 82.12 72 ARG A CA 1
ATOM 572 C C . ARG A 1 72 ? -7.750 21.965 3.397 1.00 82.12 72 ARG A C 1
ATOM 574 O O . ARG A 1 72 ? -8.393 21.160 2.739 1.00 82.12 72 ARG A O 1
ATOM 581 N N . GLN A 1 73 ? -6.778 22.712 2.868 1.00 82.88 73 GLN A N 1
ATOM 582 C CA . GLN A 1 73 ? -6.429 22.674 1.441 1.00 82.88 73 GLN A CA 1
ATOM 583 C C . GLN A 1 73 ? -5.908 21.303 0.975 1.00 82.88 73 GLN A C 1
ATOM 585 O O . GLN A 1 73 ? -5.965 20.998 -0.209 1.00 82.88 73 GLN A O 1
ATOM 590 N N . ARG A 1 74 ? -5.388 20.477 1.893 1.00 78.31 74 ARG A N 1
ATOM 591 C CA . ARG A 1 74 ? -4.863 19.132 1.607 1.00 78.31 74 ARG A CA 1
ATOM 592 C C . ARG A 1 74 ? -5.866 18.016 1.912 1.00 78.31 74 ARG A C 1
ATOM 594 O O . ARG A 1 74 ? -5.600 16.856 1.602 1.00 78.31 74 ARG A O 1
ATOM 601 N N . ARG A 1 75 ? -7.017 18.343 2.511 1.00 80.12 75 ARG A N 1
ATOM 602 C CA . ARG A 1 75 ? -8.093 17.386 2.783 1.00 80.12 75 ARG A CA 1
ATOM 603 C C . ARG A 1 75 ? -8.970 17.246 1.546 1.00 80.12 75 ARG A C 1
ATOM 605 O O . ARG A 1 75 ? -9.922 17.997 1.365 1.00 80.12 75 ARG A O 1
ATOM 612 N N . LEU A 1 76 ? -8.641 16.269 0.704 1.00 79.25 76 LEU A N 1
ATOM 613 C CA . LEU A 1 76 ? -9.513 15.878 -0.403 1.00 79.25 76 LEU A CA 1
ATOM 614 C C . LEU A 1 76 ? -10.874 15.415 0.127 1.00 79.25 76 LEU A C 1
ATOM 616 O O . LEU A 1 76 ? -10.973 14.808 1.202 1.00 79.25 76 LEU A O 1
ATOM 620 N N . GLU A 1 77 ? -11.919 15.676 -0.653 1.00 78.25 77 GLU A N 1
ATOM 621 C CA . GLU A 1 77 ? -13.276 15.251 -0.334 1.00 78.25 77 GLU A CA 1
ATOM 622 C C . GLU A 1 77 ? -13.328 13.728 -0.116 1.00 78.25 77 GLU A C 1
ATOM 624 O O . GLU A 1 77 ? -12.764 12.937 -0.874 1.00 78.25 77 GLU A O 1
ATOM 629 N N . GLY A 1 78 ? -13.945 13.301 0.987 1.00 85.12 78 GLY A N 1
ATOM 630 C CA . GLY A 1 78 ? -14.063 11.885 1.344 1.00 85.12 78 GLY A CA 1
ATOM 631 C C . GLY A 1 78 ? -12.802 11.224 1.922 1.00 85.12 78 GLY A C 1
ATOM 632 O O . GLY A 1 78 ? -12.876 10.050 2.290 1.00 85.12 78 GLY A O 1
ATOM 633 N N . MET A 1 79 ? -11.672 11.932 2.072 1.00 90.38 79 MET A N 1
ATOM 634 C CA . MET A 1 79 ? -10.453 11.362 2.672 1.00 90.38 79 MET A CA 1
ATOM 635 C C . MET A 1 79 ? -10.682 10.912 4.121 1.00 90.38 79 MET A C 1
ATOM 637 O O . MET A 1 79 ? -10.320 9.793 4.479 1.00 90.38 79 MET A O 1
ATOM 641 N N . LEU A 1 80 ? -11.346 11.745 4.932 1.00 92.12 80 LEU A N 1
ATOM 642 C CA . LEU A 1 80 ? -11.669 11.409 6.323 1.00 92.12 80 LEU A CA 1
ATOM 643 C C . LEU A 1 80 ? -12.610 10.202 6.404 1.00 92.12 80 LEU A C 1
ATOM 645 O O . LEU A 1 80 ? -12.366 9.270 7.162 1.00 92.12 80 LEU A O 1
ATOM 649 N N . HIS A 1 81 ? -13.643 10.167 5.558 1.00 92.44 81 HIS A N 1
ATOM 650 C CA . HIS A 1 81 ? -14.565 9.029 5.481 1.00 92.44 81 HIS A CA 1
ATOM 651 C C . HIS A 1 81 ? -13.849 7.726 5.107 1.00 92.44 81 HIS A C 1
ATOM 653 O O . HIS A 1 81 ? -14.125 6.671 5.678 1.00 92.44 81 HIS A O 1
ATOM 659 N N . ARG A 1 82 ? -12.896 7.790 4.169 1.00 92.56 82 ARG A N 1
ATOM 660 C CA . ARG A 1 82 ? -12.066 6.641 3.786 1.00 92.56 82 ARG A CA 1
ATOM 661 C C . ARG A 1 82 ? -11.182 6.178 4.943 1.00 92.56 82 ARG A C 1
ATOM 663 O O . ARG A 1 82 ? -11.156 4.981 5.211 1.00 92.56 82 ARG A O 1
ATOM 670 N N . ALA A 1 83 ? -10.528 7.106 5.641 1.00 94.75 83 ALA A N 1
ATOM 671 C CA . ALA A 1 83 ? -9.700 6.796 6.803 1.00 94.75 83 ALA A CA 1
ATOM 672 C C . ALA A 1 83 ? -10.521 6.146 7.925 1.00 94.75 83 ALA A C 1
ATOM 674 O O . ALA A 1 83 ? -10.109 5.122 8.455 1.00 94.75 83 ALA A O 1
ATOM 675 N N . ILE A 1 84 ? -11.725 6.652 8.220 1.00 94.69 84 ILE A N 1
ATOM 676 C CA . ILE A 1 84 ? -12.639 6.040 9.200 1.00 94.69 84 ILE A CA 1
ATOM 677 C C . ILE A 1 84 ? -13.017 4.613 8.780 1.00 94.69 84 ILE A C 1
ATOM 679 O O . ILE A 1 84 ? -12.950 3.690 9.588 1.00 94.69 84 ILE A O 1
ATOM 683 N N . LYS A 1 85 ? -13.376 4.395 7.508 1.00 94.75 85 LYS A N 1
ATOM 684 C CA . LYS A 1 85 ? -13.698 3.049 7.004 1.00 94.75 85 LYS A CA 1
ATOM 685 C C . LYS A 1 85 ? -12.521 2.082 7.127 1.00 94.75 85 LYS A C 1
ATOM 687 O O . LYS A 1 85 ? -12.719 0.949 7.554 1.00 94.75 85 LYS A O 1
ATOM 692 N N . GLN A 1 86 ? -11.319 2.521 6.762 1.00 95.94 86 GLN A N 1
ATOM 693 C CA . GLN A 1 86 ? -10.103 1.712 6.875 1.00 95.94 86 GLN A CA 1
ATOM 694 C C . GLN A 1 86 ? -9.764 1.422 8.339 1.00 95.94 86 GLN A C 1
ATOM 696 O O . GLN A 1 86 ? -9.510 0.270 8.677 1.00 95.94 86 GLN A O 1
ATOM 701 N N . HIS A 1 87 ? -9.857 2.424 9.213 1.00 96.12 87 HIS A N 1
ATOM 702 C CA . HIS A 1 87 ? -9.622 2.281 10.647 1.00 96.12 87 HIS A CA 1
ATOM 703 C C . HIS A 1 87 ? -10.624 1.333 11.315 1.00 96.12 87 HIS A C 1
ATOM 705 O O . HIS A 1 87 ? -10.272 0.599 12.232 1.00 96.12 87 HIS A O 1
ATOM 711 N N . ASN A 1 88 ? -11.869 1.286 10.842 1.00 95.81 88 ASN A N 1
ATOM 712 C CA . ASN A 1 88 ? -12.856 0.319 11.327 1.00 95.81 88 ASN A CA 1
ATOM 713 C C . ASN A 1 88 ? -12.601 -1.107 10.812 1.00 95.81 88 ASN A C 1
ATOM 715 O O . ASN A 1 88 ? -13.012 -2.066 11.458 1.00 95.81 88 ASN A O 1
ATOM 719 N N . ALA A 1 89 ? -11.942 -1.257 9.661 1.00 96.50 89 ALA A N 1
ATOM 720 C CA . ALA A 1 89 ? -11.673 -2.554 9.042 1.00 96.50 89 ALA A CA 1
ATOM 721 C C . ALA A 1 89 ? -10.335 -3.177 9.481 1.00 96.50 89 ALA A C 1
ATOM 723 O O . ALA A 1 89 ? -10.213 -4.405 9.484 1.00 96.50 89 ALA A O 1
ATOM 724 N N . TYR A 1 90 ? -9.351 -2.354 9.854 1.00 97.69 90 TYR A N 1
ATOM 725 C CA . TYR A 1 90 ? -7.989 -2.781 10.169 1.00 97.69 90 TYR A CA 1
ATOM 726 C C . TYR A 1 90 ? -7.463 -2.172 11.476 1.00 97.69 90 TYR A C 1
ATOM 728 O O . TYR A 1 90 ? -7.772 -1.033 11.819 1.00 97.69 90 TYR A O 1
ATOM 736 N N . ASP A 1 91 ? -6.621 -2.929 12.173 1.00 97.12 91 ASP A N 1
ATOM 737 C CA . ASP A 1 91 ? -5.730 -2.472 13.237 1.00 97.12 91 ASP A CA 1
ATOM 738 C C . ASP A 1 91 ? -4.357 -2.122 12.659 1.00 97.12 91 ASP A C 1
ATOM 740 O O . ASP A 1 91 ? -3.770 -2.916 11.922 1.00 97.12 91 ASP A O 1
ATOM 744 N N . TYR A 1 92 ? -3.861 -0.931 12.996 1.00 96.88 92 TYR A N 1
ATOM 745 C CA . TYR A 1 92 ? -2.542 -0.422 12.615 1.00 96.88 92 TYR A CA 1
ATOM 746 C C . TYR A 1 92 ? -2.106 0.707 13.557 1.00 96.88 92 TYR A C 1
ATOM 748 O O . TYR A 1 92 ? -2.930 1.480 14.055 1.00 96.88 92 TYR A O 1
ATOM 756 N N . ASP A 1 93 ? -0.809 0.807 13.832 1.00 94.88 93 ASP A N 1
ATOM 757 C CA . ASP A 1 93 ? -0.201 1.763 14.772 1.00 94.88 93 ASP A CA 1
ATOM 758 C C . ASP A 1 93 ? -0.008 3.172 14.177 1.00 94.88 93 ASP A C 1
ATOM 760 O O . ASP A 1 93 ? -0.008 4.144 14.927 1.00 94.88 93 ASP A O 1
ATOM 764 N N . ARG A 1 94 ? 0.099 3.297 12.850 1.00 95.81 94 ARG A N 1
ATOM 765 C CA . ARG A 1 94 ? 0.239 4.572 12.122 1.00 95.81 94 ARG A CA 1
ATOM 766 C C . ARG A 1 94 ? -0.203 4.443 10.664 1.00 95.81 94 ARG A C 1
ATOM 768 O O . ARG A 1 94 ? -0.462 3.339 10.191 1.00 95.81 94 ARG A O 1
ATOM 775 N N . GLY A 1 95 ? -0.341 5.556 9.951 1.00 97.00 95 GLY A N 1
ATOM 776 C CA . GLY A 1 95 ? -0.618 5.530 8.518 1.00 97.00 95 GLY A CA 1
ATOM 777 C C . GLY A 1 95 ? 0.528 4.908 7.715 1.00 97.00 95 GLY A C 1
ATOM 778 O O . GLY A 1 95 ? 1.695 5.047 8.072 1.00 97.00 95 GLY A O 1
ATOM 779 N N . TYR A 1 96 ? 0.186 4.257 6.605 1.00 98.00 96 TYR A N 1
ATOM 780 C CA . TYR A 1 96 ? 1.131 3.560 5.736 1.00 98.00 96 TYR A CA 1
ATOM 781 C C . TYR A 1 96 ? 0.839 3.811 4.261 1.00 98.00 96 TYR A C 1
ATOM 783 O O . TYR A 1 96 ? -0.322 3.863 3.850 1.00 98.00 96 TYR A O 1
ATOM 791 N N . LEU A 1 97 ? 1.898 3.911 3.461 1.00 97.88 97 LEU A N 1
ATOM 792 C CA . LEU A 1 97 ? 1.878 3.769 2.011 1.00 97.88 97 LEU A CA 1
ATOM 793 C C . LEU A 1 97 ? 2.587 2.465 1.647 1.00 97.88 97 LEU A C 1
ATOM 795 O O . LEU A 1 97 ? 3.779 2.311 1.903 1.00 97.88 97 LEU A O 1
ATOM 799 N N . PHE A 1 98 ? 1.846 1.557 1.026 1.00 98.31 98 PHE A N 1
ATOM 800 C CA . PHE A 1 98 ? 2.358 0.310 0.475 1.00 98.31 98 PHE A CA 1
ATOM 801 C C . PHE A 1 98 ? 2.513 0.464 -1.028 1.00 98.31 98 PHE A C 1
ATOM 803 O O . PHE A 1 98 ? 1.574 0.916 -1.686 1.00 98.31 98 PHE A O 1
ATOM 810 N N . VAL A 1 99 ? 3.655 0.052 -1.567 1.00 98.19 99 VAL A N 1
ATOM 811 C CA . VAL A 1 99 ? 3.892 -0.026 -3.009 1.00 98.19 99 VAL A CA 1
ATOM 812 C C . VAL A 1 99 ? 4.470 -1.397 -3.318 1.00 98.19 99 VAL A C 1
ATOM 814 O O . VAL A 1 99 ? 5.511 -1.751 -2.776 1.00 98.19 99 VAL A O 1
ATOM 817 N N . ILE A 1 100 ? 3.793 -2.161 -4.173 1.00 98.44 100 ILE A N 1
ATOM 818 C CA . ILE A 1 100 ? 4.312 -3.421 -4.710 1.00 98.44 100 ILE A CA 1
ATOM 819 C C . ILE A 1 100 ? 4.572 -3.210 -6.194 1.00 98.44 100 ILE A C 1
ATOM 821 O O . ILE A 1 100 ? 3.638 -2.959 -6.959 1.00 98.44 100 ILE A O 1
ATOM 825 N N . GLU A 1 101 ? 5.829 -3.319 -6.598 1.00 98.25 101 GLU A N 1
ATOM 826 C CA . GLU A 1 101 ? 6.254 -3.202 -7.991 1.00 98.25 101 GLU A CA 1
ATOM 827 C C . GLU A 1 101 ? 6.582 -4.581 -8.561 1.00 98.25 101 GLU A C 1
ATOM 829 O O . GLU A 1 101 ? 7.080 -5.458 -7.856 1.00 98.25 101 GLU A O 1
ATOM 834 N N . SER A 1 102 ? 6.307 -4.788 -9.845 1.00 98.12 102 SER A N 1
ATOM 835 C CA . SER A 1 102 ? 6.936 -5.870 -10.594 1.00 98.12 102 SER A CA 1
ATOM 836 C C . SER A 1 102 ? 8.371 -5.494 -10.942 1.00 98.12 102 SER A C 1
ATOM 838 O O . SER A 1 102 ? 8.765 -4.331 -10.889 1.00 98.12 102 SER A O 1
ATOM 840 N N . GLU A 1 103 ? 9.146 -6.477 -11.377 1.00 97.00 103 GLU A N 1
ATOM 841 C CA . GLU A 1 103 ? 10.459 -6.247 -11.982 1.00 97.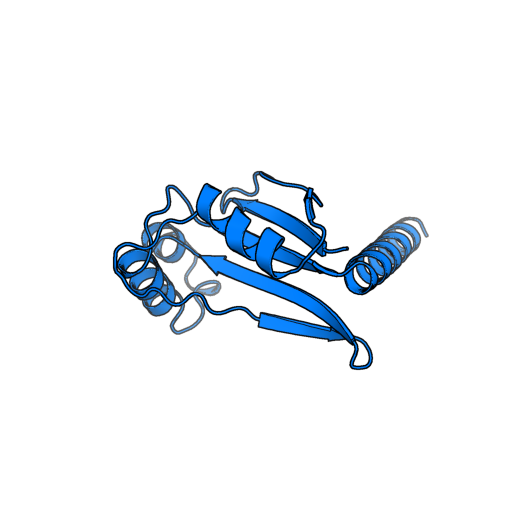00 103 GLU A CA 1
ATOM 842 C C . GLU A 1 103 ? 10.418 -5.229 -13.129 1.00 97.00 103 GLU A C 1
ATOM 844 O O . GLU A 1 103 ? 11.237 -4.314 -13.161 1.00 97.00 103 GLU A O 1
ATOM 849 N N . TYR A 1 104 ? 9.402 -5.308 -13.994 1.00 96.50 104 TYR A N 1
ATOM 850 C CA . TYR A 1 104 ? 9.193 -4.324 -15.056 1.00 96.50 104 TYR A CA 1
ATOM 851 C C . TYR A 1 104 ? 8.950 -2.915 -14.496 1.00 96.50 104 TYR A C 1
ATOM 853 O O . TYR A 1 104 ? 9.585 -1.955 -14.930 1.00 96.50 104 TYR A O 1
ATOM 861 N N . GLY A 1 105 ? 8.066 -2.787 -13.500 1.00 95.25 105 GLY A N 1
ATOM 862 C CA . GLY A 1 105 ? 7.791 -1.504 -12.850 1.00 95.25 105 GLY A CA 1
ATOM 863 C C . GLY A 1 105 ? 9.022 -0.913 -12.171 1.00 95.25 105 GLY A C 1
ATOM 864 O O . GLY A 1 105 ? 9.251 0.289 -12.273 1.00 95.25 105 GLY A O 1
ATOM 865 N N . LYS A 1 106 ? 9.849 -1.763 -11.557 1.00 93.62 106 LYS A N 1
ATOM 866 C CA . LYS A 1 106 ? 11.098 -1.359 -10.915 1.00 93.62 106 LYS A CA 1
ATOM 867 C C . LYS A 1 106 ? 12.118 -0.833 -11.924 1.00 93.62 106 LYS A C 1
ATOM 869 O O . LYS A 1 106 ? 12.654 0.252 -11.723 1.00 93.62 106 LYS A O 1
ATOM 874 N N . THR A 1 107 ? 12.325 -1.536 -13.039 1.00 93.81 107 THR A N 1
ATOM 875 C CA . THR A 1 107 ? 13.206 -1.058 -14.118 1.00 93.81 107 THR A CA 1
ATOM 876 C C . THR A 1 107 ? 12.747 0.294 -14.669 1.00 93.81 107 THR A C 1
ATOM 878 O O . THR A 1 107 ? 13.568 1.186 -14.877 1.00 93.81 107 THR A O 1
ATOM 881 N N . GLU A 1 108 ? 11.440 0.484 -14.865 1.00 92.88 108 GLU A N 1
ATOM 882 C CA . GLU A 1 108 ? 10.896 1.772 -15.309 1.00 92.88 108 GLU A CA 1
ATOM 883 C C . GLU A 1 108 ? 11.072 2.877 -14.255 1.00 92.88 108 GLU A C 1
ATOM 885 O O . GLU A 1 108 ? 11.472 3.989 -14.601 1.00 92.88 108 GLU A O 1
ATOM 890 N N . SER A 1 109 ? 10.835 2.580 -12.972 1.00 87.75 109 SER A N 1
ATOM 891 C CA . SER A 1 109 ? 11.083 3.499 -11.851 1.00 87.75 109 SER A CA 1
ATOM 892 C C . SER A 1 109 ? 12.540 3.962 -11.802 1.00 87.75 109 SER A C 1
ATOM 894 O O . SER A 1 109 ? 12.803 5.160 -11.678 1.00 87.75 109 SER A O 1
ATOM 896 N N . ASP A 1 110 ? 13.483 3.031 -11.935 1.00 89.25 110 ASP A N 1
ATOM 897 C CA . ASP A 1 110 ? 14.916 3.324 -11.895 1.00 89.25 110 ASP A CA 1
ATOM 898 C C . ASP A 1 110 ? 15.344 4.162 -13.109 1.00 89.25 110 ASP A C 1
ATOM 900 O O . ASP A 1 110 ? 16.108 5.116 -12.964 1.00 89.25 110 ASP A O 1
ATOM 904 N N . ARG A 1 111 ? 14.779 3.886 -14.293 1.00 88.00 111 ARG A N 1
ATOM 905 C CA . ARG A 1 111 ? 15.011 4.685 -15.506 1.00 88.00 111 ARG A CA 1
ATOM 906 C C . ARG A 1 111 ? 14.524 6.127 -15.354 1.00 88.00 111 ARG A C 1
ATOM 908 O O . ARG A 1 111 ? 15.229 7.052 -15.745 1.00 88.00 111 ARG A O 1
ATOM 915 N N . VAL A 1 112 ? 13.331 6.329 -14.793 1.00 83.88 112 VAL A N 1
ATOM 916 C CA . VAL A 1 112 ? 12.780 7.677 -14.564 1.00 83.88 112 VAL A CA 1
ATOM 917 C C . VAL A 1 112 ? 13.618 8.448 -13.544 1.00 83.88 112 VAL A C 1
ATOM 919 O O . VAL A 1 112 ? 13.900 9.621 -13.773 1.00 83.88 112 VAL A O 1
ATOM 922 N N . ARG A 1 113 ? 14.053 7.799 -12.455 1.00 82.12 113 ARG A N 1
ATOM 923 C CA . ARG A 1 113 ? 14.933 8.423 -11.451 1.00 82.12 113 ARG A CA 1
ATOM 924 C C . ARG A 1 113 ? 16.268 8.850 -12.050 1.00 82.12 113 ARG A C 1
ATOM 926 O O . ARG A 1 113 ? 16.642 10.005 -11.907 1.00 82.12 113 ARG A O 1
ATOM 933 N N . ALA A 1 114 ? 16.925 7.957 -12.789 1.00 80.62 114 ALA A N 1
ATOM 934 C CA . ALA A 1 114 ? 18.203 8.259 -13.429 1.00 80.62 114 ALA A CA 1
ATOM 935 C C . ALA A 1 114 ? 18.116 9.464 -14.386 1.00 80.62 114 ALA A C 1
ATOM 937 O O . ALA A 1 114 ? 19.048 10.260 -14.456 1.00 80.62 114 ALA A O 1
ATOM 938 N N . ASN A 1 115 ? 16.995 9.619 -15.098 1.00 78.56 115 ASN A N 1
ATOM 939 C CA . ASN A 1 115 ? 16.778 10.770 -15.976 1.00 78.56 115 ASN A CA 1
ATOM 940 C C . ASN A 1 115 ? 16.543 12.071 -15.191 1.00 78.56 115 ASN A C 1
ATOM 942 O O . ASN A 1 115 ? 17.076 13.105 -15.576 1.00 78.56 115 ASN A O 1
ATOM 946 N N . ALA A 1 116 ? 15.783 12.023 -14.091 1.00 74.00 116 ALA A N 1
ATOM 947 C CA . ALA A 1 116 ? 15.548 13.196 -13.247 1.00 74.00 116 ALA A CA 1
ATOM 948 C C . ALA A 1 116 ? 16.853 13.722 -12.620 1.00 74.00 116 ALA A C 1
ATOM 950 O O . ALA A 1 116 ? 17.109 14.922 -12.655 1.00 74.00 116 ALA A O 1
ATOM 951 N N . ASP A 1 117 ? 17.715 12.823 -12.136 1.00 70.81 117 ASP A N 1
ATOM 952 C CA . ASP A 1 117 ? 19.014 13.188 -11.554 1.00 70.81 117 ASP A CA 1
ATOM 953 C C . ASP A 1 117 ? 19.968 13.813 -12.600 1.00 70.81 117 ASP A C 1
ATOM 955 O O . ASP A 1 117 ? 20.792 14.676 -12.280 1.00 70.81 117 ASP A O 1
ATOM 959 N N . ALA A 1 118 ? 19.859 13.394 -13.868 1.00 68.62 118 ALA A N 1
ATOM 960 C CA . ALA A 1 118 ? 20.646 13.936 -14.978 1.00 68.62 118 ALA A CA 1
ATOM 961 C C . ALA A 1 118 ? 20.185 15.343 -15.407 1.00 68.62 118 ALA A C 1
ATOM 963 O O . ALA A 1 118 ? 21.025 16.190 -15.729 1.00 68.62 118 ALA A O 1
ATOM 964 N N . ASP A 1 119 ? 18.875 15.605 -15.368 1.00 63.47 119 ASP A N 1
ATOM 965 C CA . ASP A 1 119 ? 18.295 16.918 -15.673 1.00 63.47 119 ASP A CA 1
ATOM 966 C C . ASP A 1 119 ? 18.599 17.955 -14.575 1.00 63.47 119 ASP A C 1
ATOM 968 O O . ASP A 1 119 ? 18.791 19.128 -14.882 1.00 63.47 119 ASP A O 1
ATOM 972 N N . GLU A 1 120 ? 18.709 17.545 -13.306 1.00 60.03 120 GLU A N 1
ATOM 973 C CA . GLU A 1 120 ? 19.105 18.439 -12.200 1.00 60.03 120 GLU A CA 1
ATOM 974 C C . GLU A 1 120 ? 20.614 18.757 -12.170 1.00 60.03 120 GLU A C 1
ATOM 976 O O . GLU A 1 120 ? 21.042 19.694 -11.493 1.00 60.03 120 GLU A O 1
ATOM 981 N N . SER A 1 121 ? 21.426 17.994 -12.909 1.00 60.12 121 SER A N 1
ATOM 982 C CA . SER A 1 121 ? 22.888 18.149 -12.980 1.00 60.12 121 SER A CA 1
ATOM 983 C C . SER A 1 121 ? 23.378 18.929 -14.215 1.00 60.12 121 SER A C 1
ATOM 985 O O . SER A 1 121 ? 24.592 19.058 -14.398 1.00 60.12 121 SER A O 1
ATOM 987 N N . SER A 1 122 ? 22.460 19.414 -15.061 1.00 53.00 122 SER A N 1
ATOM 988 C CA . SER A 1 122 ? 22.726 20.130 -16.326 1.00 53.00 122 SER A CA 1
ATOM 989 C C . SER A 1 122 ? 22.401 21.620 -16.228 1.00 53.00 122 SER A C 1
ATOM 991 O O . SER A 1 122 ? 23.146 22.417 -16.845 1.00 53.00 122 SER A O 1
#

Secondary structure (DSSP, 8-state):
-EEEEEEETTS-EEEEEEEESSHHHHHHGGGGT-EESSS------EEEEETTEEEEEEEEE--HHHHHTS-GGG--TTHHHHHHHHHHHEE-SS-EEEEEEEHHHHHHHHHHHHHHHHHTT-

Sequence (122 aa):
MYFLSVWASDGERLASDEPFESYDEAMASLSRFIRPKGTRAVLSFTTELINGVFARTYAQVRRPEEVEALPRQRRLEGMLHRAIKQHNAYDYDRGYLFVIESEYGKTESDRVRANADADESS

pLDDT: mean 92.43, std 8.64, range [53.0, 98.5]

Radius of gyration: 16.04 Å; chains: 1; bounding box: 38×37×37 Å